Protein AF-A0A6N2L6H6-F1 (afdb_monomer)

Organism: Salix viminalis (NCBI:txid40686)

Solvent-accessible surface area (backbone atoms only — not comparable to full-atom values): 7819 Å² total; per-residue (Å²): 138,85,83,81,74,83,85,82,72,78,54,76,70,56,61,54,49,52,55,51,50,51,54,50,49,53,51,52,53,50,54,51,54,52,52,54,50,52,53,51,52,54,55,51,51,65,64,62,67,68,63,70,71,80,62,45,60,63,57,50,45,32,70,75,51,76,68,50,77,80,55,73,90,53,47,70,72,68,56,76,58,89,74,67,83,74,79,58,78,80,62,76,81,78,69,77,82,67,86,81,81,82,81,83,77,70,70,79,69,67,71,76,74,80,77,78,136

pLDDT: mean 70.76, std 12.58, range [40.81, 91.44]

Radius of gyration: 37.11 Å; Cα contacts (8 Å, |Δi|>4): 9; chains: 1; bounding box: 121×48×83 Å

Secondary structure (DSSP, 8-state):
-----------HHHHHHHHHHHHHHHHHHHHHHHHHHHHHHHHHHHHHTTSTTTSHHHHHHHHHHTTP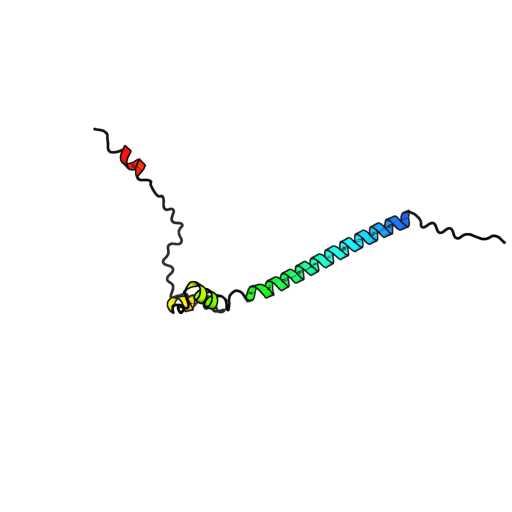PPPHHHHHHHS--SS-STTGGGS---S--S--------GG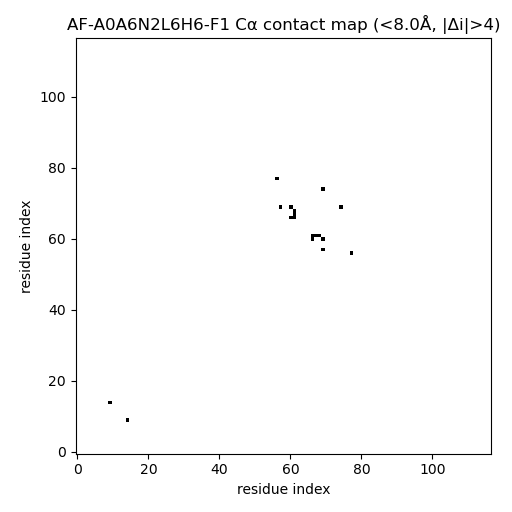GGGGSS---

Structure (mmCIF, N/CA/C/O backbone):
data_AF-A0A6N2L6H6-F1
#
_entry.id   AF-A0A6N2L6H6-F1
#
loop_
_atom_site.group_PDB
_atom_site.id
_atom_site.type_symbol
_atom_site.label_atom_id
_atom_site.label_alt_id
_atom_site.label_comp_id
_atom_site.label_asym_id
_atom_site.label_entity_id
_atom_site.label_seq_id
_atom_site.pdbx_PDB_ins_code
_atom_site.Cartn_x
_atom_site.Cartn_y
_atom_site.Cartn_z
_atom_site.occupancy
_atom_site.B_iso_or_equiv
_atom_site.auth_seq_id
_atom_site.auth_comp_id
_atom_site.auth_asym_id
_atom_site.auth_atom_id
_atom_site.pdbx_PDB_model_num
ATOM 1 N N . MET A 1 1 ? 61.421 8.162 -55.797 1.00 40.81 1 MET A N 1
ATOM 2 C CA . MET A 1 1 ? 60.910 7.778 -54.466 1.00 40.81 1 MET A CA 1
ATOM 3 C C . MET A 1 1 ? 59.494 8.328 -54.386 1.00 40.81 1 MET A C 1
ATOM 5 O O . MET A 1 1 ? 59.337 9.530 -54.246 1.00 40.81 1 MET A O 1
ATOM 9 N N . VAL A 1 2 ? 58.488 7.504 -54.697 1.00 46.44 2 VAL A N 1
ATOM 10 C CA . VAL A 1 2 ? 57.077 7.929 -54.744 1.00 46.44 2 VAL A CA 1
ATOM 11 C C . VAL A 1 2 ? 56.469 7.606 -53.389 1.00 46.44 2 VAL A C 1
ATOM 13 O O . VAL A 1 2 ? 56.345 6.440 -53.028 1.00 46.44 2 VAL A O 1
ATOM 16 N N . GLU A 1 3 ? 56.157 8.646 -52.629 1.00 49.94 3 GLU A N 1
ATOM 17 C CA . GLU A 1 3 ? 55.504 8.540 -51.333 1.00 49.94 3 GLU A CA 1
ATOM 18 C C . GLU A 1 3 ? 54.003 8.334 -51.558 1.00 49.94 3 GLU A C 1
ATOM 20 O O . GLU A 1 3 ? 53.270 9.242 -51.953 1.00 49.94 3 GLU A O 1
ATOM 25 N N . THR A 1 4 ? 53.544 7.098 -51.376 1.00 54.44 4 THR A N 1
ATOM 26 C CA . THR A 1 4 ? 52.119 6.768 -51.381 1.00 54.44 4 THR A CA 1
ATOM 27 C C . THR A 1 4 ? 51.507 7.220 -50.062 1.00 54.44 4 THR A C 1
ATOM 29 O O . THR A 1 4 ? 51.730 6.607 -49.018 1.00 54.44 4 THR A O 1
ATOM 32 N N . ARG A 1 5 ? 50.732 8.304 -50.110 1.00 53.03 5 ARG A N 1
ATOM 33 C CA . ARG A 1 5 ? 49.902 8.770 -48.993 1.00 53.03 5 ARG A CA 1
ATOM 34 C C . ARG A 1 5 ? 48.777 7.749 -48.748 1.00 53.03 5 ARG A C 1
ATOM 36 O O . ARG A 1 5 ? 48.118 7.374 -49.718 1.00 53.03 5 ARG A O 1
ATOM 43 N N . PRO A 1 6 ? 48.526 7.297 -47.507 1.00 53.06 6 PRO A N 1
ATOM 44 C CA . PRO A 1 6 ? 47.410 6.402 -47.238 1.00 53.06 6 PRO A CA 1
ATOM 45 C C . PRO A 1 6 ? 46.102 7.192 -47.351 1.00 53.06 6 PRO A C 1
ATOM 47 O O . PRO A 1 6 ? 45.873 8.151 -46.613 1.00 53.06 6 PRO A O 1
ATOM 50 N N . ASP A 1 7 ? 45.262 6.803 -48.307 1.00 54.81 7 ASP A N 1
ATOM 51 C CA . ASP A 1 7 ? 43.921 7.350 -48.502 1.00 54.81 7 ASP A CA 1
ATOM 52 C C . ASP A 1 7 ? 42.997 6.827 -47.389 1.00 54.81 7 ASP A C 1
ATOM 54 O O . ASP A 1 7 ? 42.345 5.790 -47.501 1.00 54.81 7 ASP A O 1
ATOM 58 N N . GLY A 1 8 ? 43.033 7.515 -46.246 1.00 58.44 8 GLY A N 1
ATOM 59 C CA . GLY A 1 8 ? 42.260 7.219 -45.037 1.00 58.44 8 GLY A CA 1
ATOM 60 C C . GLY A 1 8 ? 40.821 7.741 -45.081 1.00 58.44 8 GLY A C 1
ATOM 61 O O . GLY A 1 8 ? 40.330 8.261 -44.082 1.00 58.44 8 GLY A O 1
ATOM 62 N N . GLY A 1 9 ? 40.149 7.658 -46.230 1.00 59.47 9 GLY A N 1
ATOM 63 C CA . GLY A 1 9 ? 38.748 8.053 -46.378 1.00 59.47 9 GLY A CA 1
ATOM 64 C C . GLY A 1 9 ? 37.792 6.940 -45.946 1.00 59.47 9 GLY A C 1
ATOM 65 O O . GLY A 1 9 ? 37.408 6.096 -46.757 1.00 59.47 9 GLY A O 1
ATOM 66 N N . GLU A 1 10 ? 37.377 6.927 -44.677 1.00 64.62 10 GLU A N 1
ATOM 67 C CA . GLU A 1 10 ? 36.335 6.012 -44.197 1.00 64.62 10 GLU A CA 1
ATOM 68 C C . GLU A 1 10 ? 35.025 6.244 -44.975 1.00 64.62 10 GLU A C 1
ATOM 70 O O . GLU A 1 10 ? 34.496 7.357 -45.044 1.00 64.62 10 GLU A O 1
ATOM 75 N N . LYS A 1 11 ? 34.506 5.195 -45.627 1.00 67.44 11 LYS A N 1
ATOM 76 C CA . LYS A 1 11 ? 33.383 5.326 -46.567 1.00 67.44 11 LYS A CA 1
ATOM 77 C C . LYS A 1 11 ? 32.119 5.803 -45.829 1.00 67.44 11 LYS A C 1
ATOM 79 O O . LYS A 1 11 ? 31.748 5.220 -44.812 1.00 67.44 11 LYS A O 1
ATOM 84 N N . PRO A 1 12 ? 31.357 6.774 -46.364 1.00 61.34 12 PRO A N 1
ATOM 85 C CA . PRO A 1 12 ? 30.206 7.384 -45.678 1.00 61.34 12 PRO A CA 1
ATOM 86 C C . PRO A 1 12 ? 29.049 6.410 -45.386 1.00 61.34 12 PRO A C 1
ATOM 88 O O . PRO A 1 12 ? 28.188 6.685 -44.549 1.00 61.34 12 PRO A O 1
ATOM 91 N N . GLY A 1 13 ? 29.001 5.261 -46.068 1.00 69.00 13 GLY A N 1
ATOM 92 C CA . GLY A 1 13 ? 28.077 4.170 -45.747 1.00 69.00 13 GLY A CA 1
ATOM 93 C C . GLY A 1 13 ? 28.439 3.438 -44.452 1.00 69.00 13 GLY A C 1
ATOM 94 O O . GLY A 1 13 ? 27.534 2.987 -43.750 1.00 69.00 13 GLY A O 1
ATOM 95 N N . THR A 1 14 ? 29.731 3.389 -44.117 1.00 72.25 14 THR A N 1
ATOM 96 C CA . THR A 1 14 ? 30.271 2.687 -42.951 1.00 72.25 14 THR A CA 1
ATOM 97 C C . THR A 1 14 ? 29.854 3.369 -41.653 1.00 72.25 14 THR A C 1
ATOM 99 O O . THR A 1 14 ? 29.159 2.800 -40.814 1.00 72.25 14 THR A O 1
ATOM 102 N N . ILE A 1 15 ? 30.133 4.667 -41.569 1.00 69.62 15 ILE A N 1
ATOM 103 C CA . ILE A 1 15 ? 29.765 5.519 -40.431 1.00 69.62 15 ILE A CA 1
ATOM 104 C C . ILE A 1 15 ? 28.250 5.451 -40.161 1.00 69.62 15 ILE A C 1
ATOM 106 O O . ILE A 1 15 ? 27.794 5.383 -39.021 1.00 69.62 15 ILE A O 1
ATOM 110 N N . ARG A 1 16 ? 27.432 5.441 -41.223 1.00 71.06 16 ARG A N 1
ATOM 111 C CA . ARG A 1 16 ? 25.969 5.459 -41.096 1.00 71.06 16 ARG A CA 1
ATOM 112 C C . ARG A 1 16 ? 25.393 4.142 -40.570 1.00 71.06 16 ARG A C 1
ATOM 114 O O . ARG A 1 16 ? 24.347 4.180 -39.915 1.00 71.06 16 ARG A O 1
ATOM 121 N N . TYR A 1 17 ? 26.020 3.001 -40.869 1.00 75.06 17 TYR A N 1
ATOM 122 C CA . TYR A 1 17 ? 25.578 1.720 -40.316 1.00 75.06 17 TYR A CA 1
ATOM 123 C C . TYR A 1 17 ? 26.021 1.586 -38.855 1.00 75.06 17 TYR A C 1
ATOM 125 O O . TYR A 1 17 ? 25.186 1.219 -38.032 1.00 75.06 17 TYR A O 1
ATOM 133 N N . GLU A 1 18 ? 27.254 1.972 -38.511 1.00 81.44 18 GLU A N 1
ATOM 134 C CA . GLU A 1 18 ? 27.768 1.917 -37.133 1.00 81.44 18 GLU A CA 1
ATOM 135 C C . GLU A 1 18 ? 26.911 2.768 -36.192 1.00 81.44 18 GLU A C 1
ATOM 137 O O . GLU A 1 18 ? 26.441 2.299 -35.157 1.00 81.44 18 GLU A O 1
ATOM 142 N N . VAL A 1 19 ? 26.575 3.996 -36.604 1.00 76.19 19 VAL A N 1
ATOM 143 C CA . VAL A 1 19 ? 25.696 4.888 -35.827 1.00 76.19 19 VAL A CA 1
ATOM 144 C C . VAL A 1 19 ? 24.297 4.284 -35.641 1.00 76.19 19 VAL A C 1
ATOM 146 O O . VAL A 1 19 ? 23.689 4.426 -34.577 1.00 76.19 19 VAL A O 1
ATOM 149 N N . ARG A 1 20 ? 23.765 3.581 -36.650 1.00 76.62 20 ARG A N 1
ATOM 150 C CA . ARG A 1 20 ? 22.454 2.915 -36.561 1.00 76.62 20 ARG A CA 1
ATOM 151 C C . ARG A 1 20 ? 22.500 1.702 -35.627 1.00 76.62 20 ARG A C 1
ATOM 153 O O . ARG A 1 20 ? 21.570 1.521 -34.838 1.00 76.62 20 ARG A O 1
ATOM 160 N N . VAL A 1 21 ? 23.564 0.904 -35.696 1.00 78.62 21 VAL A N 1
ATOM 161 C CA . VAL A 1 21 ? 23.785 -0.269 -34.839 1.00 78.62 21 VAL A CA 1
ATOM 162 C C . VAL A 1 21 ? 23.993 0.168 -33.391 1.00 78.62 21 VAL A C 1
ATOM 164 O O . VAL A 1 21 ? 23.279 -0.314 -32.513 1.00 78.62 21 VAL A O 1
ATOM 167 N N . ALA A 1 22 ? 24.851 1.158 -33.145 1.00 79.12 22 ALA A N 1
ATOM 168 C CA . ALA A 1 22 ? 25.093 1.720 -31.819 1.00 79.12 22 ALA A CA 1
ATOM 169 C C . ALA A 1 22 ? 23.815 2.300 -31.196 1.00 79.12 22 ALA A C 1
ATOM 171 O O . ALA A 1 22 ? 23.513 2.043 -30.031 1.00 79.12 22 ALA A O 1
ATOM 172 N N . LYS A 1 23 ? 22.995 3.018 -31.977 1.00 77.81 23 LYS A N 1
ATOM 173 C CA . LYS A 1 23 ? 21.711 3.556 -31.501 1.00 77.81 23 LYS A CA 1
ATOM 174 C C . LYS A 1 23 ? 20.707 2.447 -31.177 1.00 77.81 23 LYS A C 1
ATOM 176 O O . LYS A 1 23 ? 19.978 2.560 -30.194 1.00 77.81 23 LYS A O 1
ATOM 181 N N . SER A 1 24 ? 20.686 1.375 -31.972 1.00 80.50 24 SER A N 1
ATOM 182 C CA . SER A 1 24 ? 19.860 0.189 -31.717 1.00 80.50 24 SER A CA 1
ATOM 183 C C . SER A 1 24 ? 20.302 -0.546 -30.448 1.00 80.50 24 SER A C 1
ATOM 185 O O . SER A 1 24 ? 19.480 -0.830 -29.577 1.00 80.50 24 SER A O 1
ATOM 187 N N . MET A 1 25 ? 21.609 -0.766 -30.286 1.00 79.38 25 MET A N 1
ATOM 188 C CA . MET A 1 25 ? 22.190 -1.388 -29.097 1.00 79.38 25 MET A CA 1
ATOM 189 C C . MET A 1 25 ? 21.940 -0.553 -27.844 1.00 79.38 25 MET A C 1
ATOM 191 O O . MET A 1 25 ? 21.449 -1.105 -26.867 1.00 79.38 25 MET A O 1
ATOM 195 N N . CYS A 1 26 ? 22.164 0.765 -27.870 1.00 78.50 26 CYS A N 1
ATOM 196 C CA . CYS A 1 26 ? 21.839 1.649 -26.744 1.00 78.50 26 CYS A CA 1
ATOM 197 C C . CYS A 1 26 ? 20.361 1.560 -26.351 1.00 78.50 26 CYS A C 1
ATOM 199 O O . CYS A 1 26 ? 20.036 1.515 -25.167 1.00 78.50 26 CYS A O 1
ATOM 201 N N . ARG A 1 27 ? 19.455 1.484 -27.333 1.00 80.19 27 ARG A N 1
ATOM 202 C CA . ARG A 1 27 ? 18.015 1.354 -27.076 1.00 80.19 27 ARG A CA 1
ATOM 203 C C . ARG A 1 27 ? 17.670 0.008 -26.436 1.00 80.19 27 ARG A C 1
ATOM 205 O O . ARG A 1 27 ? 16.886 -0.031 -25.496 1.00 80.19 27 ARG A O 1
ATOM 212 N N . ILE A 1 28 ? 18.284 -1.078 -26.902 1.00 78.88 28 ILE A N 1
ATOM 213 C CA . ILE A 1 28 ? 18.120 -2.425 -26.335 1.00 78.88 28 ILE A CA 1
ATOM 214 C C . ILE A 1 28 ? 18.705 -2.499 -24.917 1.00 78.88 28 ILE A C 1
ATOM 216 O O . ILE A 1 28 ? 18.075 -3.063 -24.024 1.00 78.88 28 ILE A O 1
ATOM 220 N N . LEU A 1 29 ? 19.886 -1.919 -24.701 1.00 81.38 29 LEU A N 1
ATOM 221 C CA . LEU A 1 29 ? 20.543 -1.843 -23.397 1.00 81.38 29 LEU A CA 1
ATOM 222 C C . LEU A 1 29 ? 19.698 -1.028 -22.404 1.00 81.38 29 LEU A C 1
ATOM 224 O O . LEU A 1 29 ? 19.481 -1.486 -21.288 1.00 81.38 29 LEU A O 1
ATOM 228 N N . TYR A 1 30 ? 19.128 0.105 -22.827 1.00 85.00 30 TYR A N 1
ATOM 229 C CA . TYR A 1 30 ? 18.229 0.920 -22.001 1.00 85.00 30 TYR A CA 1
ATOM 230 C C . TYR A 1 30 ? 16.949 0.171 -21.602 1.00 85.00 30 TYR A C 1
ATOM 232 O O . TYR A 1 30 ? 16.568 0.186 -20.434 1.00 85.00 30 TYR A O 1
ATOM 240 N N . MET A 1 31 ? 16.310 -0.533 -22.543 1.00 85.56 31 MET A N 1
ATOM 241 C CA . MET A 1 31 ? 15.091 -1.307 -22.262 1.00 85.56 31 MET A CA 1
ATOM 242 C C . MET A 1 31 ? 15.349 -2.445 -21.269 1.00 85.56 31 MET A C 1
ATOM 244 O O . MET A 1 31 ? 14.535 -2.686 -20.382 1.00 85.56 31 MET A O 1
ATOM 248 N N . LYS A 1 32 ? 16.508 -3.106 -21.367 1.00 83.38 32 LYS A N 1
ATOM 249 C CA . LYS A 1 32 ? 16.936 -4.133 -20.407 1.00 83.38 32 LYS A CA 1
ATOM 250 C C . LYS A 1 32 ? 17.151 -3.539 -19.017 1.00 83.38 32 LYS A C 1
ATOM 252 O O . LYS A 1 32 ? 16.577 -4.045 -18.059 1.00 83.38 32 LYS A O 1
ATOM 257 N N . SER A 1 33 ? 17.911 -2.450 -18.907 1.00 88.25 33 SER A N 1
ATOM 258 C CA . SER A 1 33 ? 18.154 -1.777 -17.624 1.00 88.25 33 SER A CA 1
ATOM 259 C C . SER A 1 33 ? 16.862 -1.281 -16.968 1.00 88.25 33 SER A C 1
ATOM 261 O O . SER A 1 33 ? 16.700 -1.416 -15.758 1.00 88.25 33 SER A O 1
ATOM 263 N N . PHE A 1 34 ? 15.913 -0.769 -17.757 1.00 88.38 34 PHE A N 1
ATOM 264 C CA . PHE A 1 34 ? 14.602 -0.352 -17.261 1.00 88.38 34 PHE A CA 1
ATOM 265 C C . PHE A 1 34 ? 13.786 -1.529 -16.706 1.00 88.38 34 PHE A C 1
ATOM 267 O O . PHE A 1 34 ? 13.218 -1.424 -15.622 1.00 88.38 34 PHE A O 1
ATOM 274 N N . LEU A 1 35 ? 13.778 -2.677 -17.393 1.00 88.75 35 LEU A N 1
ATOM 275 C CA . LEU A 1 35 ? 13.110 -3.889 -16.902 1.00 88.75 35 LEU A CA 1
ATOM 276 C C . LEU A 1 35 ? 13.732 -4.404 -15.596 1.00 88.75 35 LEU A C 1
ATOM 278 O O . LEU A 1 35 ? 12.999 -4.741 -14.668 1.00 88.75 35 LEU A O 1
ATOM 282 N N . PHE A 1 36 ? 15.065 -4.413 -15.485 1.00 91.44 36 PHE A N 1
ATOM 283 C CA . PHE A 1 36 ? 15.746 -4.760 -14.232 1.00 91.44 36 PHE A CA 1
ATOM 284 C C . PHE A 1 36 ? 15.379 -3.801 -13.093 1.00 91.44 36 PHE A C 1
ATOM 286 O O . PHE A 1 36 ? 15.110 -4.250 -11.981 1.00 91.44 36 PHE A O 1
ATOM 293 N N . PHE A 1 37 ? 15.305 -2.497 -13.368 1.00 90.06 37 PHE A N 1
ATOM 294 C CA . PHE A 1 37 ? 14.883 -1.502 -12.382 1.00 90.06 37 PHE A CA 1
ATOM 295 C C . PHE A 1 37 ? 13.444 -1.738 -11.895 1.00 90.06 37 PHE A C 1
ATOM 297 O O . PHE A 1 37 ? 13.195 -1.709 -10.691 1.00 90.06 37 PHE A O 1
ATOM 304 N N . LEU A 1 38 ? 12.507 -2.038 -12.803 1.00 90.69 38 LEU A N 1
ATOM 305 C CA . LEU A 1 38 ? 11.124 -2.368 -12.437 1.00 90.69 38 LEU A CA 1
ATOM 306 C C . LEU A 1 38 ? 11.032 -3.638 -11.577 1.00 90.69 38 LEU A C 1
ATOM 308 O O . LEU A 1 38 ? 10.259 -3.670 -10.620 1.00 90.69 38 LEU A O 1
ATOM 312 N N . LEU A 1 39 ? 11.833 -4.665 -11.882 1.00 90.56 39 LEU A N 1
ATOM 313 C CA . LEU A 1 39 ? 11.898 -5.893 -11.082 1.00 90.56 39 LEU A CA 1
ATOM 314 C C . LEU A 1 39 ? 12.429 -5.624 -9.666 1.00 90.56 39 LEU A C 1
ATOM 316 O O . LEU A 1 39 ? 11.848 -6.107 -8.694 1.00 90.56 39 LEU A O 1
ATOM 320 N N . LEU A 1 40 ? 13.484 -4.814 -9.538 1.00 89.56 40 LEU A N 1
ATOM 321 C CA . LEU A 1 40 ? 14.026 -4.406 -8.238 1.00 89.56 40 LEU A CA 1
ATOM 322 C C . LEU A 1 40 ? 13.008 -3.592 -7.429 1.00 89.56 40 LEU A C 1
ATOM 324 O O . LEU A 1 40 ? 12.822 -3.859 -6.244 1.00 89.56 40 LEU A O 1
ATOM 328 N N . LEU A 1 41 ? 12.309 -2.646 -8.065 1.00 86.88 41 LEU A N 1
ATOM 329 C CA . LEU A 1 41 ? 11.278 -1.836 -7.411 1.00 86.88 41 LEU A CA 1
ATOM 330 C C . LEU A 1 41 ? 10.089 -2.687 -6.942 1.00 86.88 41 LEU A C 1
ATOM 332 O O . LEU A 1 41 ? 9.562 -2.471 -5.848 1.00 86.88 41 LEU A O 1
ATOM 336 N N . SER A 1 42 ? 9.689 -3.674 -7.747 1.00 87.31 42 SER A N 1
ATOM 337 C CA . SER A 1 42 ? 8.658 -4.640 -7.372 1.00 87.31 42 SER A CA 1
ATOM 338 C C . SER A 1 42 ? 9.076 -5.416 -6.122 1.00 87.31 42 SER A C 1
ATOM 340 O O . SER A 1 42 ? 8.321 -5.448 -5.153 1.00 87.31 42 SER A O 1
ATOM 342 N N . PHE A 1 43 ? 10.298 -5.955 -6.097 1.00 85.38 43 PHE A N 1
ATOM 343 C CA . PHE A 1 43 ? 10.822 -6.697 -4.949 1.00 85.38 43 PHE A CA 1
ATOM 344 C C . PHE A 1 43 ? 10.945 -5.829 -3.686 1.00 85.38 43 PHE A C 1
ATOM 346 O O . PHE A 1 43 ? 10.535 -6.250 -2.604 1.00 85.38 43 PHE A O 1
ATOM 353 N N . LEU A 1 44 ? 11.435 -4.594 -3.826 1.00 84.31 44 LEU A N 1
ATOM 354 C CA . LEU A 1 44 ? 11.542 -3.632 -2.726 1.00 84.31 44 LEU A CA 1
ATOM 355 C C . LEU A 1 44 ? 10.169 -3.293 -2.125 1.00 84.31 44 LEU A C 1
ATOM 357 O O . LEU A 1 44 ? 10.025 -3.216 -0.907 1.00 84.31 44 LEU A O 1
ATOM 361 N N . SER A 1 45 ? 9.140 -3.172 -2.968 1.00 76.81 45 SER A N 1
ATOM 362 C CA . SER A 1 45 ? 7.767 -2.908 -2.518 1.00 76.81 45 SER A CA 1
ATOM 363 C C . SER A 1 45 ? 7.212 -4.046 -1.651 1.00 76.81 45 SER A C 1
ATOM 365 O O . SER A 1 45 ? 6.513 -3.790 -0.674 1.00 76.81 45 SER A O 1
ATOM 367 N N . PHE A 1 46 ? 7.551 -5.306 -1.948 1.00 68.94 46 PHE A N 1
ATOM 368 C CA . PHE A 1 46 ? 7.166 -6.441 -1.097 1.00 68.94 46 PHE A CA 1
ATOM 369 C C . PHE A 1 46 ? 7.892 -6.450 0.258 1.00 68.94 46 PHE A C 1
ATOM 371 O O . PHE A 1 46 ? 7.318 -6.910 1.249 1.00 68.94 46 PHE A O 1
ATOM 378 N N . ALA A 1 47 ? 9.120 -5.931 0.324 1.00 66.12 47 ALA A N 1
ATOM 379 C CA . ALA A 1 47 ? 9.875 -5.829 1.572 1.00 66.12 47 ALA A CA 1
ATOM 380 C C . ALA A 1 47 ? 9.303 -4.744 2.509 1.00 66.12 47 ALA A C 1
ATOM 382 O O . ALA A 1 47 ? 9.126 -4.990 3.701 1.00 66.12 47 ALA A O 1
ATOM 383 N N . GLU A 1 48 ? 8.935 -3.583 1.963 1.00 61.47 48 GLU A N 1
ATOM 384 C CA . GLU A 1 48 ? 8.422 -2.425 2.719 1.00 61.47 48 GLU A CA 1
ATOM 385 C C . GLU A 1 48 ? 6.992 -2.622 3.271 1.00 61.47 48 GLU A C 1
ATOM 387 O O . GLU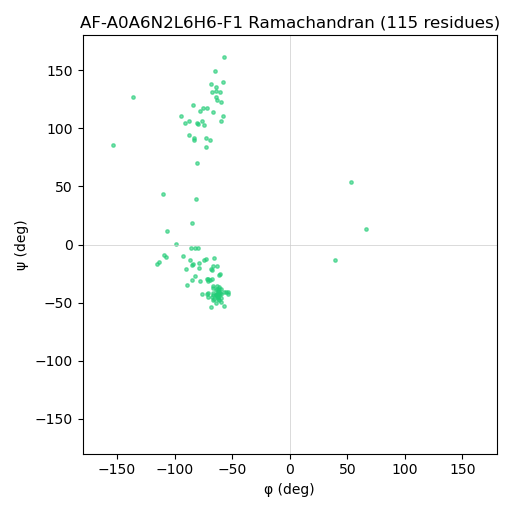 A 1 48 ? 6.640 -2.111 4.334 1.00 61.47 48 GLU A O 1
ATOM 392 N N . LEU A 1 49 ? 6.144 -3.418 2.609 1.00 57.91 49 LEU A N 1
ATOM 393 C CA . LEU A 1 49 ? 4.724 -3.539 2.984 1.00 57.91 49 LEU A CA 1
ATOM 394 C C . LEU A 1 49 ? 4.450 -4.319 4.282 1.00 57.91 49 LEU A C 1
ATOM 3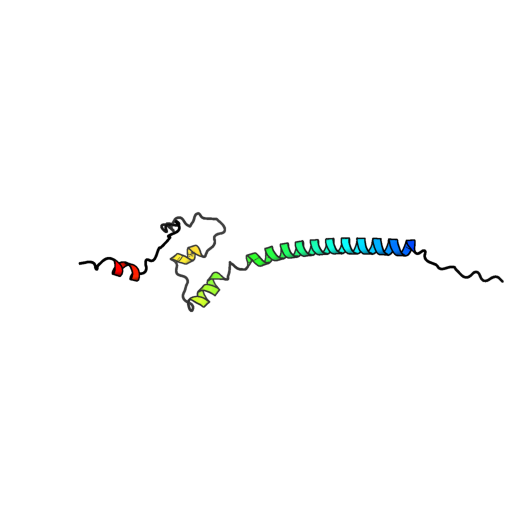96 O O . LEU A 1 49 ? 3.330 -4.27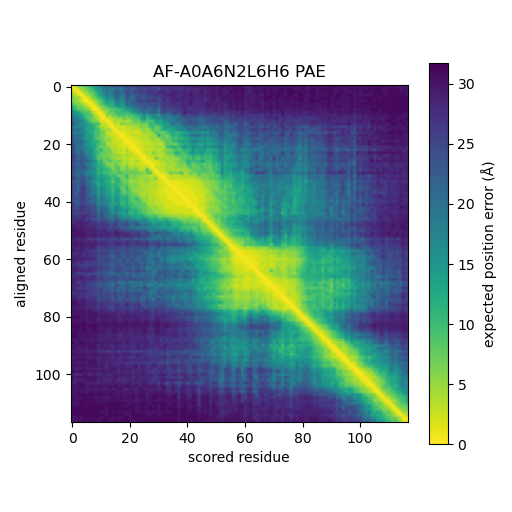5 4.799 1.00 57.91 49 LEU A O 1
ATOM 400 N N . ASN A 1 50 ? 5.437 -5.029 4.826 1.00 58.03 50 ASN A N 1
ATOM 401 C CA . ASN A 1 50 ? 5.229 -5.897 5.989 1.00 58.03 50 ASN A CA 1
ATOM 402 C C . ASN A 1 50 ? 5.497 -5.212 7.338 1.00 58.03 50 ASN A C 1
ATOM 404 O O . ASN A 1 50 ? 5.136 -5.767 8.378 1.00 58.03 50 ASN A O 1
ATOM 408 N N . HIS A 1 51 ? 6.071 -4.005 7.349 1.00 54.41 51 HIS A N 1
ATOM 409 C CA . HIS A 1 51 ? 6.454 -3.337 8.598 1.00 54.41 51 HIS A CA 1
ATOM 410 C C . HIS A 1 51 ? 5.350 -2.448 9.197 1.00 54.41 51 HIS A C 1
ATOM 412 O O . HIS A 1 51 ? 5.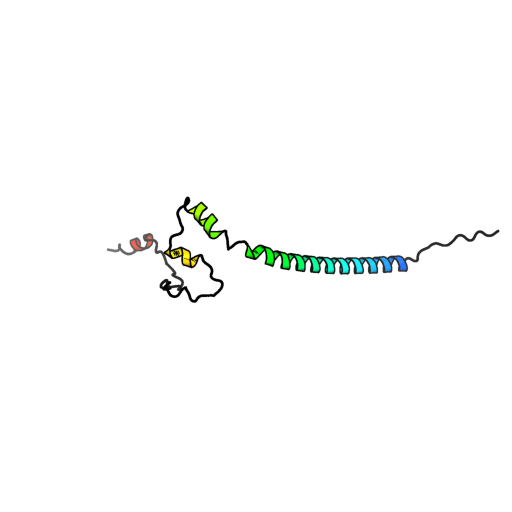317 -2.212 10.400 1.00 54.41 51 HIS A O 1
ATOM 418 N N . ALA A 1 52 ? 4.371 -2.021 8.394 1.00 55.66 52 ALA A N 1
ATOM 419 C CA . ALA A 1 52 ? 3.403 -1.004 8.813 1.00 55.66 52 ALA A CA 1
ATOM 420 C C . ALA A 1 52 ? 2.327 -1.474 9.814 1.00 55.66 52 ALA A C 1
ATOM 422 O O . ALA A 1 52 ? 1.610 -0.641 10.360 1.00 55.66 52 ALA A O 1
ATOM 423 N N . ARG A 1 53 ? 2.146 -2.784 10.045 1.00 56.28 53 ARG A N 1
ATOM 424 C CA . ARG A 1 53 ? 0.996 -3.281 10.834 1.00 56.28 53 ARG A CA 1
ATOM 425 C C . ARG A 1 53 ? 1.314 -3.929 12.171 1.00 56.28 53 ARG A C 1
ATOM 427 O O . ARG A 1 53 ? 0.376 -4.130 12.935 1.00 56.28 53 ARG A O 1
ATOM 434 N N . LYS A 1 54 ? 2.565 -4.299 12.452 1.00 56.03 54 LYS A N 1
ATOM 435 C CA . LYS A 1 54 ? 2.855 -5.128 13.634 1.00 56.03 54 LYS A CA 1
ATOM 436 C C . LYS A 1 54 ? 3.125 -4.319 14.902 1.00 56.03 54 LYS A C 1
ATOM 438 O O . LYS A 1 54 ? 2.706 -4.738 15.968 1.00 56.03 54 LYS A O 1
ATOM 443 N N . GLU A 1 55 ? 3.751 -3.153 14.770 1.00 57.78 55 GLU A N 1
ATOM 444 C CA . GLU A 1 55 ? 4.147 -2.311 15.914 1.00 57.78 55 GLU A CA 1
ATOM 445 C C . GLU A 1 55 ? 3.404 -0.968 15.948 1.00 57.78 55 GLU A C 1
ATOM 447 O O . GLU A 1 55 ? 3.332 -0.301 16.978 1.00 57.78 55 GLU A O 1
ATOM 452 N N . ALA A 1 56 ? 2.790 -0.579 14.827 1.00 61.66 56 ALA A N 1
ATOM 453 C CA . ALA A 1 56 ? 2.135 0.715 14.703 1.00 61.66 56 ALA A CA 1
ATOM 454 C C . ALA A 1 56 ? 0.892 0.854 15.593 1.00 61.66 56 ALA A C 1
ATOM 456 O O . ALA A 1 56 ? 0.590 1.964 16.009 1.00 61.66 56 ALA A O 1
ATOM 457 N N . SER A 1 57 ? 0.166 -0.226 15.899 1.00 70.19 57 SER A N 1
ATOM 458 C CA . SER A 1 57 ? -1.124 -0.142 16.600 1.00 70.19 57 SER A CA 1
ATOM 459 C C . SER A 1 57 ? -0.997 0.339 18.046 1.00 70.19 57 SER A C 1
ATOM 461 O O . SER A 1 57 ? -1.756 1.215 18.457 1.00 70.19 57 SER A O 1
ATOM 463 N N . GLU A 1 58 ? -0.032 -0.183 18.806 1.00 76.00 58 GLU A N 1
ATOM 464 C CA . GLU A 1 58 ? 0.180 0.202 20.207 1.00 76.00 58 GLU A CA 1
ATOM 465 C C . GLU A 1 58 ? 0.741 1.621 20.320 1.00 76.00 58 GLU A C 1
ATOM 467 O O . GLU A 1 58 ? 0.233 2.428 21.102 1.00 76.00 58 GLU A O 1
ATOM 472 N N . TYR A 1 59 ? 1.740 1.955 19.497 1.00 78.38 59 TYR A N 1
ATOM 473 C CA . TYR A 1 59 ? 2.318 3.299 19.459 1.00 78.38 59 TYR A CA 1
ATOM 474 C C . TYR A 1 59 ? 1.285 4.349 19.023 1.00 78.38 59 TYR A C 1
ATOM 476 O O . TYR A 1 59 ? 1.137 5.391 19.666 1.00 78.38 59 TYR A O 1
ATOM 484 N N . TYR A 1 60 ? 0.515 4.053 17.973 1.00 80.88 60 TYR A N 1
ATOM 485 C CA . TYR A 1 60 ? -0.559 4.916 17.486 1.00 80.88 60 TYR A CA 1
ATOM 486 C C . TYR A 1 60 ? -1.640 5.120 18.546 1.00 80.88 60 TYR A C 1
ATOM 488 O O . TYR A 1 60 ? -2.009 6.262 18.828 1.00 80.88 60 TYR A O 1
ATOM 496 N N . TRP A 1 61 ? -2.106 4.039 19.179 1.00 84.06 61 TRP A N 1
ATOM 497 C CA . TRP A 1 61 ? -3.107 4.130 20.236 1.00 84.06 61 TRP A CA 1
ATOM 498 C C . TRP A 1 61 ? -2.626 5.032 21.366 1.00 84.06 61 TRP A C 1
ATOM 500 O O . TRP A 1 61 ? -3.294 6.009 21.687 1.00 84.06 61 TRP A O 1
ATOM 510 N N . LYS A 1 62 ? -1.426 4.761 21.891 1.00 85.56 62 LYS A N 1
ATOM 511 C CA . LYS A 1 62 ? -0.799 5.529 22.970 1.00 85.56 62 LYS A CA 1
ATOM 512 C C . LYS A 1 62 ? -0.731 7.028 22.651 1.00 85.56 62 LYS A C 1
ATOM 514 O O . LYS A 1 62 ? -1.064 7.852 23.503 1.00 85.56 62 LYS A O 1
ATOM 519 N N . SER A 1 63 ? -0.380 7.371 21.408 1.00 86.75 63 SER A N 1
ATOM 520 C CA . SER A 1 63 ? -0.326 8.762 20.940 1.00 86.75 63 SER A CA 1
ATOM 521 C C . SER A 1 63 ? -1.700 9.443 20.885 1.00 86.75 63 SER A C 1
ATOM 523 O O . SER A 1 63 ? -1.814 10.624 21.209 1.00 86.75 63 SER A O 1
ATOM 525 N N . MET A 1 64 ? -2.753 8.704 20.524 1.00 85.19 64 MET A N 1
ATOM 526 C CA . MET A 1 64 ? -4.104 9.247 20.366 1.00 85.19 64 MET A CA 1
ATOM 527 C C . MET A 1 64 ? -4.875 9.303 21.693 1.00 85.19 64 MET A C 1
ATOM 529 O O . MET A 1 64 ? -5.713 10.183 21.891 1.00 85.19 64 MET A O 1
ATOM 533 N N . THR A 1 65 ? -4.595 8.380 22.617 1.00 86.12 65 THR A N 1
ATOM 534 C CA . THR A 1 65 ? -5.368 8.195 23.856 1.00 86.12 65 THR A CA 1
ATOM 535 C C . THR A 1 65 ? -4.661 8.687 25.114 1.00 86.12 65 THR A C 1
ATOM 537 O O . THR A 1 65 ? -5.147 8.439 26.215 1.00 86.12 65 THR A O 1
ATOM 540 N N . LYS A 1 66 ? -3.557 9.438 24.972 1.00 86.94 66 LYS A N 1
ATOM 541 C CA . LYS A 1 66 ? -2.771 9.978 26.099 1.00 86.94 66 LYS A CA 1
ATOM 542 C C . LYS A 1 66 ? -2.370 8.873 27.081 1.00 86.94 66 LYS A C 1
ATOM 544 O O . LYS A 1 66 ? -2.680 8.944 28.268 1.00 86.94 66 LYS A O 1
ATOM 549 N N . ASP A 1 67 ? -1.736 7.829 26.561 1.00 85.94 67 ASP A N 1
ATOM 550 C CA . ASP A 1 67 ? -1.242 6.695 27.351 1.00 85.94 67 ASP A CA 1
ATOM 551 C C . ASP A 1 67 ? -2.312 5.820 28.027 1.00 85.94 67 ASP A C 1
ATOM 553 O O . ASP A 1 67 ? -1.977 4.966 28.851 1.00 85.94 67 ASP A O 1
ATOM 557 N N . GLN A 1 68 ? -3.590 5.957 27.662 1.00 88.62 68 GLN A N 1
ATOM 558 C CA . GLN A 1 68 ? -4.613 5.023 28.128 1.00 88.62 68 GLN A CA 1
ATOM 559 C C . GLN A 1 68 ? -4.410 3.629 27.508 1.00 88.62 68 GLN A C 1
ATOM 561 O O . GLN A 1 68 ? -4.149 3.516 26.305 1.00 88.62 68 GLN A O 1
ATOM 566 N N . PRO A 1 69 ? -4.567 2.545 28.291 1.00 86.88 69 PRO A N 1
ATOM 567 C CA . PRO A 1 69 ? -4.444 1.191 27.767 1.00 86.88 69 PRO A CA 1
ATOM 568 C C . PRO A 1 69 ? -5.558 0.892 26.754 1.00 86.88 69 PRO A C 1
ATOM 570 O O . PRO A 1 69 ? -6.666 1.418 26.855 1.00 86.88 69 PRO A O 1
ATOM 573 N N . ILE A 1 70 ? -5.267 0.036 25.770 1.00 85.75 70 ILE A N 1
ATOM 574 C CA . ILE A 1 70 ? -6.269 -0.463 24.818 1.00 85.75 70 ILE A CA 1
ATOM 575 C C . ILE A 1 70 ? -7.317 -1.278 25.600 1.00 85.75 70 ILE A C 1
ATOM 577 O O . ILE A 1 70 ? -6.934 -2.230 26.284 1.00 85.75 70 ILE A O 1
ATOM 581 N N . PRO A 1 71 ? -8.619 -0.948 25.507 1.00 84.69 71 PRO A N 1
ATOM 582 C CA . PRO A 1 71 ? -9.678 -1.726 26.134 1.00 84.69 71 PRO A CA 1
ATOM 583 C C . PRO A 1 71 ? -9.675 -3.181 25.663 1.00 84.69 71 PRO A C 1
ATOM 585 O O . PRO A 1 71 ? -9.527 -3.461 24.473 1.00 84.69 71 PRO A O 1
ATOM 588 N N . GLU A 1 72 ? -9.906 -4.105 26.592 1.00 81.62 72 GLU A N 1
ATOM 589 C CA . GLU A 1 72 ? -9.877 -5.552 26.343 1.00 81.62 72 GLU A CA 1
ATOM 590 C C . GLU A 1 72 ? -10.792 -5.967 25.179 1.00 81.62 72 GLU A C 1
ATOM 592 O O . GLU A 1 72 ? -10.363 -6.691 24.286 1.00 81.62 72 GLU A O 1
ATOM 597 N N . ALA A 1 73 ? -11.991 -5.381 25.095 1.00 78.62 73 ALA A N 1
ATOM 598 C CA . ALA A 1 73 ? -12.979 -5.672 24.054 1.00 78.62 73 ALA A CA 1
ATOM 599 C C . ALA A 1 73 ? -12.515 -5.382 22.611 1.00 78.62 73 ALA A C 1
ATOM 601 O O . ALA A 1 73 ? -13.045 -5.969 21.671 1.00 78.62 73 ALA A O 1
ATOM 602 N N . ILE A 1 74 ? -11.556 -4.469 22.413 1.00 77.50 74 ILE A N 1
ATOM 603 C CA . ILE A 1 74 ? -11.022 -4.142 21.078 1.00 77.50 74 ILE A CA 1
ATOM 604 C C . ILE A 1 74 ? -9.613 -4.682 20.855 1.00 77.50 74 ILE A C 1
ATOM 606 O O . ILE A 1 74 ? -9.115 -4.673 19.728 1.00 77.50 74 ILE A O 1
ATOM 610 N N . ARG A 1 75 ? -8.958 -5.160 21.915 1.00 75.44 75 ARG A N 1
ATOM 611 C CA . ARG A 1 75 ? -7.614 -5.726 21.835 1.00 75.44 75 ARG A CA 1
ATOM 612 C C . ARG A 1 75 ? -7.599 -6.954 20.925 1.00 75.44 75 ARG A C 1
ATOM 614 O O . ARG A 1 75 ? -6.731 -7.059 20.060 1.00 75.44 75 ARG A O 1
ATOM 621 N N . ASP A 1 76 ? -8.626 -7.789 21.030 1.00 71.62 76 ASP A N 1
ATOM 622 C CA . ASP A 1 76 ? -8.797 -8.996 20.215 1.00 71.62 76 ASP A CA 1
ATOM 623 C C . ASP A 1 76 ? -9.071 -8.700 18.729 1.00 71.62 76 ASP A C 1
ATOM 625 O O . ASP A 1 76 ? -8.792 -9.533 17.869 1.00 71.62 76 ASP A O 1
ATOM 629 N N . LEU A 1 77 ? -9.562 -7.499 18.398 1.00 69.75 77 LEU A N 1
ATOM 630 C CA . LEU A 1 77 ? -9.740 -7.040 17.012 1.00 69.75 77 LEU A CA 1
ATOM 631 C C . LEU A 1 77 ? -8.424 -6.587 16.365 1.00 69.75 77 LEU A C 1
ATOM 633 O O . LEU A 1 77 ? -8.260 -6.677 15.147 1.00 69.75 77 LEU A O 1
ATOM 637 N N . LEU A 1 78 ? -7.507 -6.044 17.168 1.00 69.12 78 LEU A N 1
ATOM 638 C CA . LEU A 1 78 ? -6.235 -5.480 16.707 1.00 69.12 78 LEU A CA 1
ATOM 639 C C . LEU A 1 78 ? -5.173 -6.563 16.495 1.00 69.12 78 LEU A C 1
ATOM 641 O O . LEU A 1 78 ? -4.289 -6.405 15.647 1.00 69.12 78 LEU A O 1
ATOM 645 N N . VAL A 1 79 ? -5.273 -7.676 17.225 1.00 65.69 79 VAL A N 1
ATOM 646 C CA . VAL A 1 79 ? -4.437 -8.858 17.012 1.00 65.69 79 VAL A CA 1
ATOM 647 C C . VAL A 1 79 ? -4.893 -9.540 15.727 1.00 65.69 79 VAL A C 1
ATOM 649 O O . VAL A 1 79 ? -5.795 -10.375 15.703 1.00 65.69 79 VAL A O 1
ATOM 652 N N . ARG A 1 80 ? -4.263 -9.165 14.610 1.00 57.97 80 ARG A N 1
ATOM 653 C CA . ARG A 1 80 ? -4.439 -9.883 13.350 1.00 57.97 80 ARG A CA 1
ATOM 654 C C . ARG A 1 80 ? -3.777 -11.249 13.475 1.00 57.97 80 ARG A C 1
ATOM 656 O O . ARG A 1 80 ? -2.598 -11.404 13.162 1.00 57.97 80 ARG A O 1
ATOM 663 N N . ASP A 1 81 ? -4.542 -12.234 13.919 1.00 54.41 81 ASP A N 1
ATOM 664 C CA . ASP A 1 81 ? -4.114 -13.618 13.831 1.00 54.41 81 ASP A CA 1
ATOM 665 C C . ASP A 1 81 ? -3.880 -14.003 12.362 1.00 54.41 81 ASP A C 1
ATOM 667 O O . ASP A 1 81 ? -4.731 -13.732 11.506 1.00 54.41 81 ASP A O 1
ATOM 671 N N . PRO A 1 82 ? -2.738 -14.632 12.036 1.00 52.69 82 PRO A N 1
ATOM 672 C CA . PRO A 1 82 ? -2.485 -15.137 10.690 1.00 52.69 82 PRO A CA 1
ATOM 673 C C . PRO A 1 82 ? -3.428 -16.299 10.325 1.00 52.69 82 PRO A C 1
ATOM 675 O O . PRO A 1 82 ? -3.621 -16.581 9.144 1.00 52.69 82 PRO A O 1
ATOM 678 N N . ALA A 1 83 ? -4.049 -16.945 11.319 1.00 49.06 83 ALA A N 1
ATOM 679 C CA . ALA A 1 83 ? -5.087 -17.951 11.144 1.00 49.06 83 ALA A CA 1
ATOM 680 C C . ALA A 1 83 ? -6.464 -17.267 11.144 1.00 49.06 83 ALA A C 1
ATOM 682 O O . ALA A 1 83 ? -6.946 -16.792 12.171 1.00 49.06 83 ALA A O 1
ATOM 683 N N . GLY A 1 84 ? -7.042 -17.150 9.951 1.00 48.94 84 GLY A N 1
ATOM 684 C CA . GLY A 1 84 ? -8.175 -16.288 9.647 1.00 48.94 84 GLY A CA 1
ATOM 685 C C . GLY A 1 84 ? -9.448 -16.486 10.470 1.00 48.94 84 GLY A C 1
ATOM 686 O O . GLY A 1 84 ? -9.664 -17.518 11.088 1.00 48.94 84 GLY A O 1
ATOM 687 N N . SER A 1 85 ? -10.264 -15.426 10.413 1.00 53.72 85 SER A N 1
ATOM 688 C CA . SER A 1 85 ? -11.726 -15.264 10.565 1.00 53.72 85 SER A CA 1
ATOM 689 C C . SER A 1 85 ? -12.543 -16.041 11.607 1.00 53.72 85 SER A C 1
ATOM 691 O O . SER A 1 85 ? -13.682 -15.650 11.849 1.00 53.72 85 SER A O 1
ATOM 693 N N . ASP A 1 86 ? -12.038 -17.086 12.253 1.00 55.16 86 ASP A N 1
ATOM 694 C CA . ASP A 1 86 ? -12.833 -17.972 13.111 1.00 55.16 86 ASP A CA 1
ATOM 695 C C . ASP A 1 86 ? -13.103 -17.389 14.506 1.00 55.16 86 ASP A C 1
ATOM 697 O O . ASP A 1 86 ? -14.007 -17.838 15.212 1.00 5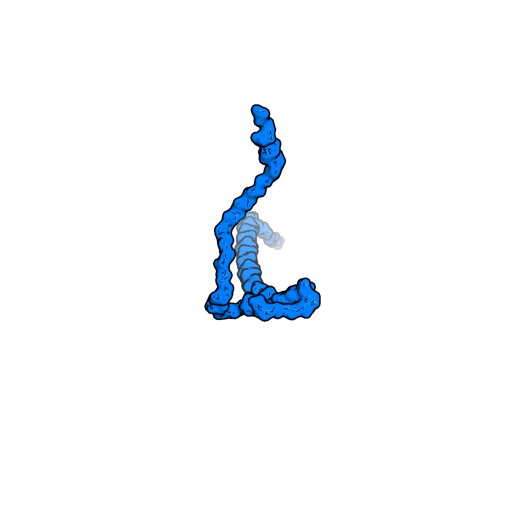5.16 86 ASP A O 1
ATOM 701 N N . LYS A 1 87 ? -12.353 -16.351 14.893 1.00 55.28 87 LYS A N 1
ATOM 702 C CA . LYS A 1 87 ? -12.462 -15.686 16.204 1.00 55.28 87 LYS A CA 1
ATOM 703 C C . LYS A 1 87 ? -13.564 -14.631 16.245 1.00 55.28 87 LYS A C 1
ATOM 705 O O . LYS A 1 87 ? -14.013 -14.254 17.320 1.00 55.28 87 LYS A O 1
ATOM 710 N N . MET A 1 88 ? -14.053 -14.187 15.085 1.00 60.16 88 MET A N 1
ATOM 711 C CA . MET A 1 88 ? -15.011 -13.080 14.968 1.00 60.16 88 MET A CA 1
ATOM 712 C C . MET A 1 88 ? -16.474 -13.515 15.154 1.00 60.16 88 MET A C 1
ATOM 714 O O . MET A 1 88 ? -17.385 -12.795 14.767 1.00 60.16 88 MET A O 1
ATOM 718 N N . LYS A 1 89 ? -16.714 -14.688 15.757 1.00 62.28 89 LYS A N 1
ATOM 719 C CA . LYS A 1 89 ? -18.061 -15.214 16.049 1.00 62.28 89 LYS A CA 1
ATOM 720 C C . LYS A 1 89 ? -18.797 -14.416 17.129 1.00 62.28 89 LYS A C 1
ATOM 722 O O . LYS A 1 89 ? -20.016 -14.485 17.202 1.00 62.28 89 LYS A O 1
ATOM 727 N N . HIS A 1 90 ? -18.064 -13.669 17.956 1.00 65.50 90 HIS A N 1
ATOM 728 C CA . HIS A 1 90 ? -18.630 -12.857 19.033 1.00 65.50 90 HIS A CA 1
ATOM 729 C C . HIS A 1 90 ? -19.090 -11.465 18.575 1.00 65.50 90 HIS A C 1
ATOM 731 O O . HIS A 1 90 ? -19.888 -10.832 19.261 1.00 65.50 90 HIS A O 1
ATOM 737 N N . PHE A 1 91 ? -18.634 -10.993 17.411 1.00 68.38 91 PHE A N 1
ATOM 738 C CA . PHE A 1 91 ? -19.131 -9.751 16.831 1.00 68.38 91 PHE A CA 1
ATOM 739 C C . PHE A 1 91 ? -20.365 -10.050 15.990 1.00 68.38 91 PHE A C 1
ATOM 741 O O . PHE A 1 91 ? -20.270 -10.400 14.812 1.00 68.38 91 PHE A O 1
ATOM 748 N N . VAL A 1 92 ? -21.536 -9.908 16.609 1.00 71.31 92 VAL A N 1
ATOM 749 C CA . VAL A 1 92 ? -22.800 -9.935 15.879 1.00 71.31 92 VAL A CA 1
ATOM 750 C C . VAL A 1 92 ? -22.836 -8.701 14.979 1.00 71.31 92 VAL A C 1
ATOM 752 O O . VAL A 1 92 ? -22.804 -7.559 15.440 1.00 71.31 92 VAL A O 1
ATOM 755 N N . LYS A 1 93 ? -22.814 -8.921 13.664 1.00 69.44 93 LYS A N 1
ATOM 756 C CA . LYS A 1 93 ? -22.878 -7.846 12.673 1.00 69.44 93 LYS A CA 1
ATOM 757 C C . LYS A 1 93 ? -24.335 -7.408 12.497 1.00 69.44 93 LYS A C 1
ATOM 759 O O . LYS A 1 93 ? -24.930 -7.650 11.454 1.00 69.44 93 LYS A O 1
ATOM 764 N N . ASP A 1 94 ? -24.878 -6.757 13.522 1.00 74.94 94 ASP A N 1
ATOM 765 C CA . ASP A 1 94 ? -26.269 -6.275 13.552 1.00 74.94 94 ASP A CA 1
ATOM 766 C C . ASP A 1 94 ? -26.471 -4.929 12.842 1.00 74.94 94 ASP A C 1
ATOM 768 O O . ASP A 1 94 ? -27.588 -4.427 12.727 1.00 74.94 94 ASP A O 1
ATOM 772 N N . PHE A 1 95 ? -25.397 -4.321 12.340 1.00 71.94 95 PHE A N 1
ATOM 773 C CA . PHE A 1 95 ? -25.501 -3.087 11.575 1.00 71.94 95 PHE A CA 1
ATOM 774 C C . PHE A 1 95 ? -26.026 -3.382 10.167 1.00 71.94 95 PHE A C 1
ATOM 776 O O . PHE A 1 95 ? -25.369 -4.073 9.378 1.00 71.94 95 PHE A O 1
ATOM 783 N N . ASP A 1 96 ? -27.196 -2.822 9.845 1.00 68.81 96 ASP A N 1
ATOM 784 C CA . ASP A 1 96 ? -27.759 -2.873 8.500 1.00 68.81 96 ASP A CA 1
ATOM 785 C C . ASP A 1 96 ? -26.756 -2.250 7.518 1.00 68.81 96 ASP A C 1
ATOM 787 O O . ASP A 1 96 ? -26.460 -1.056 7.553 1.00 68.81 96 ASP A O 1
ATOM 791 N N . THR A 1 97 ? -26.167 -3.089 6.667 1.00 68.38 97 THR A N 1
ATOM 792 C CA . THR A 1 97 ? -25.200 -2.645 5.649 1.00 68.38 97 THR A CA 1
ATOM 793 C C . THR A 1 97 ? -25.927 -2.040 4.441 1.00 68.38 97 THR A C 1
ATOM 795 O O . THR A 1 97 ? -25.294 -1.566 3.495 1.00 68.38 97 THR A O 1
ATOM 798 N N . LYS A 1 98 ? -27.264 -2.056 4.437 1.00 79.00 98 LYS A N 1
ATOM 799 C CA . LYS A 1 98 ? -28.067 -1.422 3.401 1.00 79.00 98 LYS A CA 1
ATOM 800 C C . LYS A 1 98 ? -27.838 0.087 3.435 1.00 79.00 98 LYS A C 1
ATOM 802 O O . LYS A 1 98 ? -27.873 0.727 4.480 1.00 79.00 98 LYS A O 1
ATOM 807 N N . HIS A 1 99 ? -27.593 0.662 2.261 1.00 70.25 99 HIS A N 1
ATOM 808 C CA . HIS A 1 99 ? -27.349 2.091 2.117 1.00 70.25 99 HIS A CA 1
ATOM 809 C C . HIS A 1 99 ? -28.562 2.891 2.624 1.00 70.25 99 HIS A C 1
ATOM 811 O O . HIS A 1 99 ? -29.604 2.949 1.969 1.00 70.25 99 HIS A O 1
ATOM 817 N N . SER A 1 100 ? -28.422 3.519 3.789 1.00 70.44 100 SER A N 1
ATOM 818 C CA . SER A 1 100 ? -29.431 4.401 4.371 1.00 70.44 100 SER A CA 1
ATOM 819 C C . SER A 1 100 ? -29.442 5.738 3.623 1.00 70.44 100 SER A C 1
ATOM 821 O O . SER A 1 100 ? -28.566 6.580 3.819 1.00 70.44 100 SER A O 1
ATOM 823 N N . ALA A 1 101 ? -30.429 5.950 2.751 1.00 77.25 101 ALA A N 1
ATOM 824 C CA . ALA A 1 101 ? -30.701 7.261 2.166 1.00 77.25 101 ALA A CA 1
ATOM 825 C C . ALA A 1 101 ? -31.559 8.083 3.143 1.00 77.25 101 ALA A C 1
ATOM 827 O O . ALA A 1 101 ? -32.786 8.014 3.115 1.00 77.25 101 ALA A O 1
ATOM 828 N N . ILE A 1 102 ? -30.916 8.840 4.036 1.00 77.06 102 ILE A N 1
ATOM 829 C CA . ILE A 1 102 ? -31.621 9.755 4.944 1.00 77.06 102 ILE A CA 1
ATOM 830 C C . ILE A 1 102 ? -31.947 11.033 4.165 1.00 77.06 102 ILE A C 1
ATOM 832 O O . ILE A 1 102 ? -31.066 11.850 3.896 1.00 7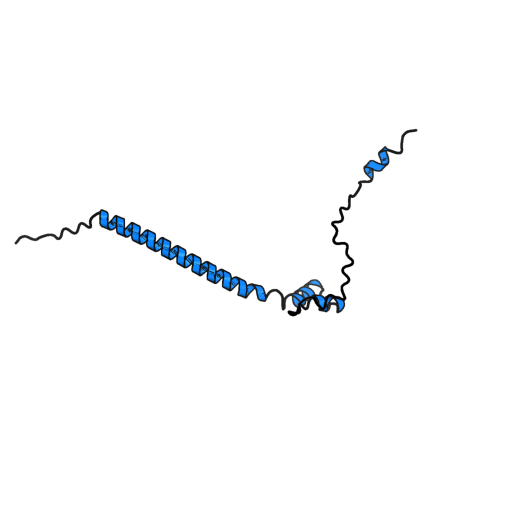7.06 102 ILE A O 1
AT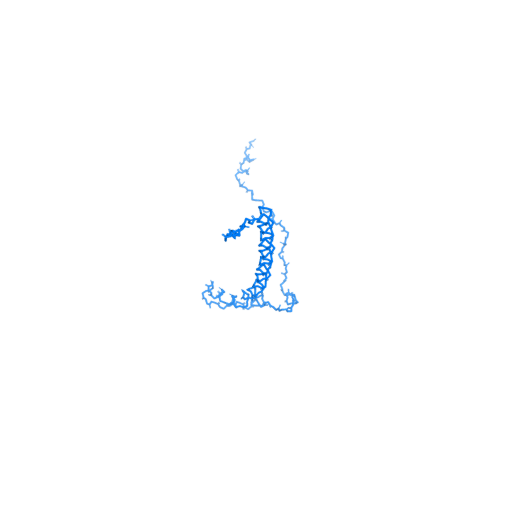OM 836 N N . ILE A 1 103 ? -33.212 11.202 3.777 1.00 79.19 103 ILE A N 1
ATOM 837 C CA . ILE A 1 103 ? -33.698 12.431 3.140 1.00 79.19 103 ILE A CA 1
ATOM 838 C C . ILE A 1 103 ? -34.115 13.403 4.246 1.00 79.19 103 ILE A C 1
ATOM 840 O O . ILE A 1 103 ? -35.152 13.229 4.883 1.00 79.19 103 ILE A O 1
ATOM 844 N N . TYR A 1 104 ? -33.315 14.443 4.478 1.00 75.75 104 TYR A N 1
ATOM 845 C CA . TYR A 1 104 ? -33.684 15.528 5.385 1.00 75.75 104 TYR A CA 1
ATOM 846 C C . TYR A 1 104 ? -34.673 16.467 4.692 1.00 75.75 104 TYR A C 1
ATOM 848 O O . TYR A 1 104 ? -34.339 17.146 3.720 1.00 75.75 104 TYR A O 1
ATOM 856 N N . HIS A 1 105 ? -35.902 16.527 5.197 1.00 75.50 105 HIS A N 1
ATOM 857 C CA . HIS A 1 105 ? -36.866 17.532 4.768 1.00 75.50 105 HIS A CA 1
ATOM 858 C C . HIS A 1 105 ? -36.636 18.827 5.552 1.00 75.50 105 HIS A C 1
ATOM 860 O O . HIS A 1 105 ? -36.744 18.843 6.776 1.00 75.50 105 HIS A O 1
ATOM 866 N N . SER A 1 106 ? -36.329 19.921 4.847 1.00 72.88 106 SER A N 1
ATOM 867 C CA . SER A 1 106 ? -36.315 21.253 5.457 1.00 72.88 106 SER A CA 1
ATOM 868 C C . SER A 1 106 ? -37.740 21.621 5.908 1.00 72.88 106 SER A C 1
ATOM 870 O O . SER A 1 106 ? -38.667 21.560 5.087 1.00 72.88 106 SER A O 1
ATOM 872 N N . PRO A 1 107 ? -37.945 22.012 7.179 1.00 67.31 107 PRO A N 1
ATOM 873 C CA . PRO A 1 107 ? -39.267 22.325 7.724 1.00 67.31 107 PRO A CA 1
ATOM 874 C C . PRO A 1 107 ? -39.919 23.562 7.087 1.00 67.31 107 PRO A C 1
ATOM 876 O O . PRO A 1 107 ? -41.121 23.771 7.255 1.00 67.31 107 PRO A O 1
ATOM 879 N N . GLU A 1 108 ? -39.179 24.359 6.312 1.00 61.72 108 GLU A N 1
ATOM 880 C CA . GLU A 1 108 ? -39.692 25.588 5.690 1.00 61.72 108 GLU A CA 1
ATOM 881 C C . GLU A 1 108 ? -40.860 25.339 4.723 1.00 61.72 108 GLU A C 1
ATOM 883 O O . GLU A 1 108 ? -41.727 26.196 4.560 1.00 61.72 108 GLU A O 1
ATOM 888 N N . LYS A 1 109 ? -40.957 24.141 4.128 1.00 57.38 109 LYS A N 1
ATOM 889 C CA . LYS A 1 109 ? -42.031 23.811 3.172 1.00 57.38 109 LYS A CA 1
ATOM 890 C C . LYS A 1 109 ? -43.315 23.280 3.821 1.00 57.38 109 LYS A C 1
ATOM 892 O O . LYS A 1 109 ? -44.349 23.252 3.157 1.00 57.38 109 LYS A O 1
ATOM 897 N N . ALA A 1 110 ? -43.286 22.898 5.100 1.00 58.31 110 ALA A N 1
ATOM 898 C CA . ALA A 1 110 ? -44.467 22.386 5.806 1.00 58.31 110 ALA A CA 1
ATOM 899 C C . ALA A 1 110 ? -45.423 23.507 6.264 1.00 58.31 110 ALA A C 1
ATOM 901 O O . ALA A 1 110 ? -46.608 23.265 6.471 1.00 58.31 110 ALA A O 1
ATOM 902 N N . LYS A 1 111 ? -44.938 24.752 6.371 1.00 57.06 111 LYS A N 1
ATOM 903 C CA . LYS A 1 111 ? -45.713 25.901 6.875 1.00 57.06 111 LYS A CA 1
ATOM 904 C C . LYS A 1 111 ? -46.570 26.615 5.820 1.00 57.06 111 LYS A C 1
ATOM 906 O O . LYS A 1 111 ? -47.312 27.524 6.168 1.00 57.06 111 LYS A O 1
ATOM 911 N N . LEU A 1 112 ? -46.512 26.198 4.552 1.00 57.22 112 LEU A N 1
ATOM 912 C CA . LEU A 1 112 ? -47.263 26.825 3.450 1.00 57.22 112 LEU A CA 1
ATOM 913 C C . LEU A 1 112 ? -48.560 26.088 3.066 1.00 57.22 112 LEU A C 1
ATOM 915 O O . LEU A 1 112 ? -49.249 26.516 2.145 1.00 57.22 112 LEU A O 1
ATOM 919 N N . LYS A 1 113 ? -48.908 24.986 3.745 1.00 57.00 113 LYS A N 1
ATOM 920 C CA . LYS A 1 113 ? -50.136 24.210 3.470 1.00 57.00 113 LYS A CA 1
ATOM 921 C C . LYS A 1 113 ? -51.215 24.329 4.554 1.00 57.00 113 LYS A C 1
ATOM 923 O O . LYS A 1 113 ? -52.337 23.909 4.310 1.00 57.00 113 LYS A O 1
ATOM 928 N N . GLU A 1 114 ? -50.915 24.942 5.699 1.00 61.31 114 GLU A N 1
ATOM 929 C CA . GLU A 1 114 ? -51.843 25.101 6.833 1.00 61.31 114 GLU A CA 1
ATOM 930 C C . GLU A 1 114 ? -52.281 26.566 7.006 1.00 61.31 114 GLU A C 1
ATOM 932 O O . GLU A 1 114 ? -52.275 27.129 8.096 1.00 61.31 114 GLU A O 1
ATOM 937 N N . LYS A 1 115 ? -52.605 27.239 5.901 1.00 54.03 115 LYS A N 1
ATOM 938 C CA . LYS A 1 115 ? -53.388 28.474 5.958 1.00 54.03 115 LYS A CA 1
ATOM 939 C C . LYS A 1 115 ? -54.146 28.658 4.652 1.00 54.03 115 LYS A C 1
ATOM 941 O O . LYS A 1 115 ? -53.680 29.343 3.747 1.00 54.03 115 LYS A O 1
ATOM 946 N N . ASN A 1 116 ? -55.315 28.040 4.568 1.00 48.84 116 ASN A N 1
ATOM 947 C CA . ASN A 1 116 ? -56.401 28.572 3.757 1.00 48.84 116 ASN A CA 1
ATOM 948 C C . ASN A 1 116 ? -57.696 28.459 4.591 1.00 48.84 116 ASN A C 1
ATOM 950 O O . ASN A 1 116 ? -57.906 27.384 5.157 1.00 48.84 116 ASN A O 1
ATOM 954 N N . PRO A 1 117 ? -58.452 29.562 4.765 1.00 56.19 117 PRO A N 1
ATOM 955 C CA . PRO A 1 117 ? -59.666 29.637 5.583 1.00 56.19 117 PRO A CA 1
ATOM 956 C C . PRO A 1 117 ? -60.843 28.844 5.006 1.00 56.19 117 PRO A C 1
ATOM 958 O O . PRO A 1 117 ? -60.846 28.588 3.779 1.00 56.19 117 PRO A O 1
#

Mean predicted aligned error: 19.46 Å

Sequence (117 aa):
MVETRPDGGEKPGTIRYEVRVAKSMCRILYMKSFLFFLLLLSFLSFAELNHARKEASEYYWKSMTKDQPIPEAIRDLLVRDPAGSDKMKHFVKDFDTKHSAIIYHSPEKAKLKEKNP

Foldseek 3Di:
DDDDDPPPDDDPVNVVVVVVVVVVVVVVVVVVVVVVVVVVVVVVVVVPPPPCQDPCPQVVCCVVVVNDDDDPVCVVVSPPDPPDDPVCPPDDPPDDPPDDPDDDDDCPVVVPPPDDD